Protein AF-A0A522BNQ6-F1 (afdb_monomer_lite)

Structure (mmCIF, N/CA/C/O backbone):
data_AF-A0A522BNQ6-F1
#
_entry.id   AF-A0A522BNQ6-F1
#
loop_
_atom_site.group_PDB
_atom_site.id
_atom_site.type_symbol
_atom_site.label_atom_id
_atom_site.label_alt_id
_atom_site.label_comp_id
_atom_site.label_asym_id
_atom_site.label_entity_id
_atom_site.label_seq_id
_atom_site.pdbx_PDB_ins_code
_atom_site.Cartn_x
_atom_site.Cartn_y
_atom_site.Cartn_z
_atom_site.occupancy
_atom_site.B_iso_or_equiv
_atom_site.auth_seq_id
_atom_site.auth_comp_id
_atom_site.auth_asym_id
_atom_site.auth_atom_id
_atom_site.pdbx_PDB_model_num
ATOM 1 N N . MET A 1 1 ? -84.033 -16.917 43.121 1.00 41.31 1 MET A N 1
ATOM 2 C CA . MET A 1 1 ? -83.400 -17.315 41.843 1.00 41.31 1 MET A CA 1
ATOM 3 C C . MET A 1 1 ? -82.934 -16.055 41.124 1.00 41.31 1 MET A C 1
ATOM 5 O O . MET A 1 1 ? -83.752 -15.166 40.977 1.00 41.31 1 MET A O 1
ATOM 9 N N . HIS A 1 2 ? -81.656 -16.023 40.710 1.00 39.22 2 HIS A N 1
ATOM 10 C CA . HIS A 1 2 ? -80.992 -15.067 39.794 1.00 39.22 2 HIS A CA 1
ATOM 11 C C . HIS A 1 2 ? -80.941 -13.570 40.169 1.00 39.22 2 HIS A C 1
ATOM 13 O O . HIS A 1 2 ? -81.957 -12.967 40.453 1.00 39.22 2 HIS A O 1
ATOM 19 N N . ARG A 1 3 ? -79.834 -12.825 40.053 1.00 43.88 3 ARG A N 1
ATOM 20 C CA . ARG A 1 3 ? -78.367 -13.012 40.154 1.00 43.88 3 ARG A CA 1
ATOM 21 C C . ARG A 1 3 ? -77.814 -11.576 40.025 1.00 43.88 3 ARG A C 1
ATOM 23 O O . ARG A 1 3 ? -77.970 -10.974 38.969 1.00 43.88 3 ARG A O 1
ATOM 30 N N . PHE A 1 4 ? -77.192 -11.029 41.069 1.00 48.00 4 PHE A N 1
ATOM 31 C CA . PHE A 1 4 ? -76.457 -9.755 41.018 1.00 48.00 4 PHE A CA 1
ATOM 32 C C . PHE A 1 4 ? -75.094 -9.990 40.345 1.00 48.00 4 PHE A C 1
ATOM 34 O O . PHE A 1 4 ? -74.387 -10.928 40.714 1.00 48.00 4 PHE A O 1
ATOM 41 N N . ARG A 1 5 ? -74.703 -9.165 39.366 1.00 51.44 5 ARG A N 1
ATOM 42 C CA . ARG A 1 5 ? -73.343 -9.172 38.801 1.00 51.44 5 ARG A CA 1
ATOM 43 C C . ARG A 1 5 ? -72.771 -7.757 38.806 1.00 51.44 5 ARG A C 1
ATOM 45 O O . ARG A 1 5 ? -73.154 -6.918 37.997 1.00 51.44 5 ARG A O 1
ATOM 52 N N . HIS A 1 6 ? -71.855 -7.533 39.745 1.00 45.09 6 HIS A N 1
ATOM 53 C CA . HIS A 1 6 ? -71.025 -6.341 39.854 1.00 45.09 6 HIS A CA 1
ATOM 54 C C . HIS A 1 6 ? -70.072 -6.223 38.662 1.00 45.09 6 HIS A C 1
ATOM 56 O O . HIS A 1 6 ? -69.361 -7.169 38.323 1.00 45.09 6 HIS A O 1
ATOM 62 N N . LYS A 1 7 ? -70.060 -5.038 38.050 1.00 48.12 7 LYS A N 1
ATOM 63 C CA . LYS A 1 7 ? -69.055 -4.592 37.088 1.00 48.12 7 LYS A CA 1
ATOM 64 C C . LYS A 1 7 ? -68.042 -3.730 37.832 1.00 48.12 7 LYS A C 1
ATOM 66 O O . LYS A 1 7 ? -68.357 -2.590 38.140 1.00 48.12 7 LYS A O 1
ATOM 71 N N . SER A 1 8 ? -66.856 -4.268 38.071 1.00 57.53 8 SER A N 1
ATOM 72 C CA . SER A 1 8 ? -65.650 -3.490 38.354 1.00 57.53 8 SER A CA 1
ATOM 73 C C . SER A 1 8 ? -64.467 -4.349 37.952 1.00 57.53 8 SER A C 1
ATOM 75 O O . SER A 1 8 ? -64.255 -5.372 38.583 1.00 57.53 8 SER A O 1
ATOM 77 N N . PHE A 1 9 ? -63.724 -3.962 36.920 1.00 47.00 9 PHE A N 1
ATOM 78 C CA . PHE A 1 9 ? -62.306 -4.303 36.806 1.00 47.00 9 PHE A CA 1
ATOM 79 C C . PHE A 1 9 ? -61.654 -3.305 35.846 1.00 47.00 9 PHE A C 1
ATOM 81 O O . PHE A 1 9 ? -61.624 -3.480 34.631 1.00 47.00 9 PHE A O 1
ATOM 88 N N . THR A 1 10 ? -61.193 -2.205 36.433 1.00 59.00 10 THR A N 1
ATOM 89 C CA . THR A 1 10 ? -60.186 -1.318 35.861 1.00 59.00 10 THR A CA 1
ATOM 90 C C . THR A 1 10 ? -58.844 -2.014 36.064 1.00 59.00 10 THR A C 1
ATOM 92 O O . THR A 1 10 ? -58.426 -2.179 37.207 1.00 59.00 10 THR A O 1
ATOM 95 N N . PHE A 1 11 ? -58.174 -2.442 34.993 1.00 52.19 11 PHE A N 1
ATOM 96 C CA . PHE A 1 11 ? -56.753 -2.784 35.051 1.00 52.19 11 PHE A CA 1
ATOM 97 C C . PHE A 1 11 ? -56.003 -1.988 33.987 1.00 52.19 11 PHE A C 1
ATOM 99 O O . PHE A 1 11 ? -56.108 -2.211 32.782 1.00 52.19 11 PHE A O 1
ATOM 106 N N .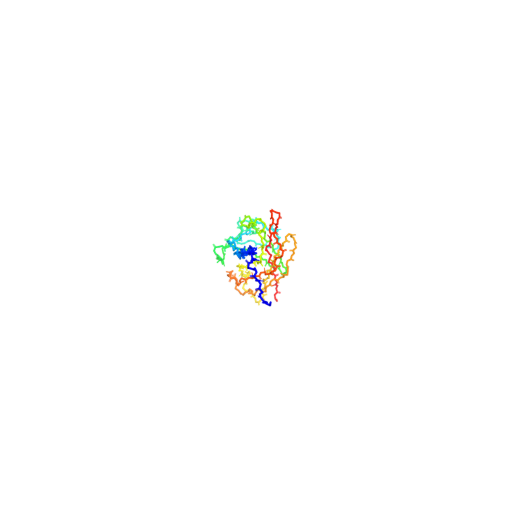 LEU A 1 12 ? -55.301 -0.991 34.510 1.00 60.31 12 LEU A N 1
ATOM 107 C CA . LEU A 1 12 ? -54.322 -0.131 33.879 1.00 60.31 12 LEU A CA 1
ATOM 108 C C . LEU A 1 12 ? -53.264 -1.009 33.188 1.00 60.31 12 LEU A C 1
ATOM 110 O O . LEU A 1 12 ? -52.430 -1.605 33.863 1.00 60.31 12 LEU A O 1
ATOM 114 N N . THR A 1 13 ? -53.303 -1.121 31.859 1.00 50.47 13 THR A N 1
ATOM 115 C CA . THR A 1 13 ? -52.204 -1.741 31.104 1.00 50.47 13 THR A CA 1
ATOM 116 C C . THR A 1 13 ? -51.404 -0.618 30.465 1.00 50.47 13 THR A C 1
ATOM 118 O O . THR A 1 13 ? -51.730 -0.115 29.393 1.00 50.47 13 THR A O 1
ATOM 121 N N . LEU A 1 14 ? -50.387 -0.179 31.201 1.00 46.31 14 LEU A N 1
ATOM 122 C CA . LEU A 1 14 ? -49.325 0.703 30.744 1.00 46.31 14 LEU A CA 1
ATOM 123 C C . LEU A 1 14 ? -48.462 -0.108 29.760 1.00 46.31 14 LEU A C 1
ATOM 125 O O . LEU A 1 14 ? -47.451 -0.685 30.143 1.00 46.31 14 LEU A O 1
ATOM 129 N N . ILE A 1 15 ? -48.905 -0.251 28.509 1.00 50.66 15 ILE A N 1
ATOM 130 C CA . ILE A 1 15 ? -48.050 -0.812 27.460 1.00 50.66 15 ILE A CA 1
ATOM 131 C C . ILE A 1 15 ? -47.156 0.331 27.003 1.00 50.66 15 ILE A C 1
ATOM 133 O O . ILE A 1 15 ? -47.547 1.178 26.204 1.00 50.66 15 ILE A O 1
ATOM 137 N N . THR A 1 16 ? -45.961 0.364 27.583 1.00 54.34 16 THR A N 1
ATOM 138 C CA . THR A 1 16 ? -44.752 0.921 26.987 1.00 54.34 16 THR A CA 1
ATOM 139 C C . THR A 1 16 ? -44.691 0.473 25.527 1.00 54.34 16 THR A C 1
ATOM 141 O O . THR A 1 16 ? -44.243 -0.627 25.215 1.00 54.34 16 THR A O 1
ATOM 144 N N . VAL A 1 17 ? -45.196 1.310 24.618 1.00 50.44 17 VAL A N 1
ATOM 145 C CA . VAL A 1 17 ? -44.893 1.198 23.192 1.00 50.44 17 VAL A CA 1
ATOM 146 C C . VAL A 1 17 ? -43.392 1.397 23.108 1.00 50.44 17 VAL A C 1
ATOM 148 O O . VAL A 1 17 ? -42.886 2.498 23.322 1.00 50.44 17 VAL A O 1
ATOM 151 N N . GLY A 1 18 ? -42.693 0.278 22.934 1.00 50.50 18 GLY A N 1
ATOM 152 C CA . GLY A 1 18 ? -41.254 0.218 22.819 1.00 50.50 18 GLY A CA 1
ATOM 153 C C . GLY A 1 18 ? -40.814 1.152 21.711 1.00 50.50 18 GLY A C 1
ATOM 154 O O . GLY A 1 18 ? -40.947 0.839 20.531 1.00 50.50 18 GLY A O 1
ATOM 155 N N . LEU A 1 19 ? -40.250 2.288 22.107 1.00 52.09 19 LEU A N 1
ATOM 156 C CA . LEU A 1 19 ? -39.406 3.094 21.249 1.00 52.09 19 LEU A CA 1
ATOM 157 C C . LEU A 1 19 ? -38.056 2.374 21.136 1.00 52.09 19 LEU A C 1
ATOM 159 O O . LEU A 1 19 ? -37.018 2.877 21.549 1.00 52.09 19 LEU A O 1
ATOM 163 N N . ALA A 1 20 ? -38.079 1.159 20.589 1.00 55.03 20 ALA A N 1
ATOM 164 C CA . ALA A 1 20 ? -36.918 0.584 19.942 1.00 55.03 20 ALA A CA 1
ATOM 165 C C . ALA A 1 20 ? -36.780 1.328 18.611 1.00 55.03 20 ALA A C 1
ATOM 167 O O . ALA A 1 20 ? -37.097 0.808 17.544 1.00 55.03 20 ALA A O 1
ATOM 168 N N . ALA A 1 21 ? -36.386 2.601 18.692 1.00 57.09 21 ALA A N 1
ATOM 169 C CA . ALA A 1 21 ? -35.784 3.272 17.563 1.00 57.09 21 ALA A CA 1
ATOM 170 C C . ALA A 1 21 ? -34.515 2.473 17.280 1.00 57.09 21 ALA A C 1
ATOM 172 O O . ALA A 1 21 ? -33.504 2.637 17.958 1.00 57.09 21 ALA A O 1
ATOM 173 N N . ALA A 1 22 ? -34.614 1.522 16.352 1.00 56.34 22 ALA A N 1
ATOM 174 C CA . ALA A 1 22 ? -33.456 0.911 15.745 1.00 56.34 22 ALA A CA 1
ATOM 175 C C . ALA A 1 22 ? -32.670 2.070 15.137 1.00 56.34 22 ALA A C 1
ATOM 177 O O . ALA A 1 22 ? -33.021 2.590 14.079 1.00 56.34 22 ALA A O 1
ATOM 178 N N . THR A 1 23 ? -31.660 2.545 15.860 1.00 56.69 23 THR A N 1
ATOM 179 C CA . THR A 1 23 ? -30.639 3.409 15.298 1.00 56.69 23 THR A CA 1
ATOM 180 C C . THR A 1 23 ? -29.919 2.537 14.288 1.00 56.69 23 THR A C 1
ATOM 182 O O . THR A 1 23 ? -28.983 1.818 14.632 1.00 56.69 23 THR A O 1
ATOM 185 N N . ALA A 1 24 ? -30.416 2.521 13.052 1.00 57.44 24 ALA A N 1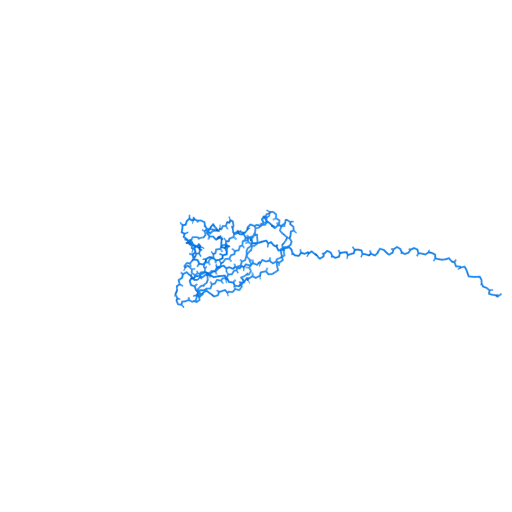
ATOM 186 C CA . ALA A 1 24 ? -29.610 2.115 11.922 1.00 57.44 24 ALA A CA 1
ATOM 187 C C . ALA A 1 24 ? -28.421 3.075 11.941 1.00 57.44 24 ALA A C 1
ATOM 189 O O . ALA A 1 24 ? -28.555 4.241 11.568 1.00 57.44 24 ALA A O 1
ATOM 190 N N . ALA A 1 25 ? -27.307 2.627 12.521 1.00 61.16 25 ALA A N 1
ATOM 191 C CA . ALA A 1 25 ? -26.064 3.361 12.467 1.00 61.16 25 ALA A CA 1
ATOM 192 C C . ALA A 1 25 ? -25.764 3.520 10.979 1.00 61.16 25 ALA A C 1
ATOM 194 O O . ALA A 1 25 ? -25.571 2.533 10.268 1.00 61.16 25 ALA A O 1
ATOM 195 N N . LEU A 1 26 ? -25.850 4.753 10.485 1.00 64.19 26 LEU A N 1
ATOM 196 C CA . LEU A 1 26 ? -25.422 5.045 9.131 1.00 64.19 26 LEU A CA 1
ATOM 197 C C . LEU A 1 26 ? -23.932 4.711 9.091 1.00 64.19 26 LEU A C 1
ATOM 199 O O . LEU A 1 26 ? -23.165 5.249 9.891 1.00 64.19 26 LEU A O 1
ATOM 203 N N . ALA A 1 27 ? -23.544 3.788 8.214 1.00 66.38 27 ALA A N 1
ATOM 204 C CA . ALA A 1 27 ? -22.140 3.515 7.968 1.00 66.38 27 ALA A CA 1
ATOM 205 C C . ALA A 1 27 ? -21.508 4.817 7.467 1.00 66.38 27 ALA A C 1
ATOM 207 O O . ALA A 1 27 ? -21.874 5.327 6.407 1.00 66.38 27 ALA A O 1
ATOM 208 N N . TRP A 1 28 ? -20.622 5.398 8.272 1.00 76.81 28 TRP A N 1
ATOM 209 C CA . TRP A 1 28 ? -19.902 6.597 7.882 1.00 76.81 28 TRP A CA 1
ATOM 210 C C . TRP A 1 28 ? -18.746 6.176 6.976 1.00 76.81 28 TRP A C 1
ATOM 212 O O . TRP A 1 28 ? -17.873 5.416 7.385 1.00 76.81 28 TRP A O 1
ATOM 222 N N . THR A 1 29 ? -18.756 6.649 5.733 1.00 79.56 29 THR A N 1
ATOM 223 C CA . THR A 1 29 ? -17.599 6.574 4.841 1.00 79.56 29 THR A CA 1
ATOM 224 C C . THR A 1 29 ? -16.655 7.730 5.144 1.00 79.56 29 THR A C 1
ATOM 226 O O . THR A 1 29 ? -17.078 8.890 5.149 1.00 79.56 29 THR A O 1
ATOM 229 N N . THR A 1 30 ? -15.380 7.439 5.368 1.00 83.31 30 THR A N 1
ATOM 230 C CA . THR A 1 30 ? -14.351 8.479 5.399 1.00 83.31 30 THR A CA 1
ATOM 231 C C . THR A 1 30 ? -14.118 9.040 3.997 1.00 83.31 30 THR A C 1
ATOM 233 O O . THR A 1 30 ? -14.493 8.421 2.998 1.00 83.31 30 THR A O 1
ATOM 236 N N . GLY A 1 31 ? -13.486 10.212 3.916 1.00 85.06 31 GLY A N 1
ATOM 237 C CA . GLY A 1 31 ? -12.825 10.627 2.678 1.00 85.06 31 GLY A CA 1
ATOM 238 C C . GLY A 1 31 ? -11.632 9.721 2.356 1.00 85.06 31 GLY A C 1
ATOM 239 O O . GLY A 1 31 ? -11.382 8.733 3.056 1.00 85.06 31 GLY A O 1
ATOM 240 N N . TYR A 1 32 ? -10.883 10.076 1.312 1.00 84.81 32 TYR A N 1
ATOM 241 C CA . TYR A 1 32 ? -9.603 9.433 1.037 1.00 84.81 32 TYR A CA 1
ATOM 242 C C . TYR A 1 32 ? -8.643 9.655 2.206 1.00 84.81 32 TYR A C 1
ATOM 244 O O . TYR A 1 32 ? -8.555 10.753 2.759 1.00 84.81 32 TYR A O 1
ATOM 252 N N . LEU A 1 33 ? -7.976 8.577 2.607 1.00 88.31 33 LEU A N 1
ATOM 253 C CA . LEU A 1 33 ? -6.947 8.585 3.636 1.00 88.31 33 LEU A CA 1
ATOM 254 C C . LEU A 1 33 ? -5.605 8.357 2.949 1.00 88.31 33 LEU A C 1
ATOM 256 O O . LEU A 1 33 ? -5.489 7.455 2.117 1.00 88.31 33 LEU A O 1
ATOM 260 N N . TYR A 1 34 ? -4.611 9.161 3.311 1.00 85.31 34 TYR A N 1
ATOM 261 C CA . TYR A 1 34 ? -3.302 9.151 2.669 1.00 85.31 34 TYR A CA 1
ATOM 262 C C . TYR A 1 34 ? -2.243 8.462 3.533 1.00 85.31 34 TYR A C 1
ATOM 264 O O . TYR A 1 34 ? -2.349 8.469 4.768 1.00 85.31 34 TYR A O 1
ATOM 272 N N . PRO A 1 35 ? -1.217 7.874 2.897 1.00 91.00 35 PRO A N 1
ATOM 273 C CA . PRO A 1 35 ? 0.010 7.477 3.566 1.00 91.00 35 PRO A CA 1
ATOM 274 C C . PRO A 1 35 ? 0.656 8.626 4.355 1.00 91.00 35 PRO A C 1
ATOM 276 O O . PRO A 1 35 ? 0.748 9.746 3.860 1.00 91.00 35 PRO A O 1
ATOM 279 N N . ILE A 1 36 ? 1.143 8.342 5.564 1.00 92.56 36 ILE A N 1
ATOM 280 C CA . ILE A 1 36 ? 1.886 9.304 6.408 1.00 92.56 36 ILE A CA 1
ATOM 281 C C . ILE A 1 36 ? 3.269 8.812 6.835 1.00 92.56 36 ILE A C 1
ATOM 283 O O . ILE A 1 36 ? 4.046 9.568 7.411 1.00 92.56 36 ILE A O 1
ATOM 287 N N . GLU A 1 37 ? 3.550 7.533 6.617 1.00 93.31 37 GLU A N 1
ATOM 288 C CA . GLU A 1 37 ? 4.803 6.876 6.974 1.00 93.31 37 GLU A CA 1
ATOM 289 C C . GLU A 1 37 ? 4.931 5.605 6.122 1.00 93.31 37 GLU A C 1
ATOM 291 O O . GLU A 1 37 ? 3.924 5.047 5.675 1.00 93.31 37 GLU A O 1
ATOM 296 N N . ASP A 1 38 ? 6.146 5.111 5.929 1.00 91.12 38 ASP A N 1
ATOM 297 C CA . ASP A 1 38 ? 6.435 3.837 5.269 1.00 91.12 38 ASP A CA 1
ATOM 298 C C . ASP A 1 38 ? 7.562 3.089 6.012 1.00 91.12 38 ASP A C 1
ATOM 300 O O . ASP A 1 38 ? 8.122 3.600 6.982 1.00 91.12 38 ASP A O 1
ATOM 304 N N . ASP A 1 39 ? 7.867 1.853 5.604 1.00 87.12 39 ASP A N 1
ATOM 305 C CA . ASP A 1 39 ? 8.961 1.062 6.195 1.00 87.12 39 ASP A CA 1
ATOM 306 C C . ASP A 1 39 ? 10.349 1.369 5.607 1.00 87.12 39 ASP A C 1
ATOM 308 O O . ASP A 1 39 ? 11.331 0.736 6.009 1.00 87.12 39 ASP A O 1
ATOM 312 N N . LEU A 1 40 ? 10.446 2.304 4.654 1.00 80.56 40 LEU A N 1
ATOM 313 C CA . LEU A 1 40 ? 11.656 2.655 3.906 1.00 80.56 40 LEU A CA 1
ATOM 314 C C . LEU A 1 40 ? 12.424 1.426 3.397 1.00 80.56 40 LEU A C 1
ATOM 316 O O . LEU A 1 40 ? 13.639 1.294 3.605 1.00 80.56 40 LEU A O 1
ATOM 320 N N . ARG A 1 41 ? 11.738 0.479 2.742 1.00 81.81 41 ARG A N 1
ATOM 321 C CA . ARG A 1 41 ? 12.414 -0.737 2.279 1.00 81.81 41 ARG A CA 1
ATOM 322 C C . ARG A 1 41 ? 13.344 -0.434 1.111 1.00 81.81 41 ARG A C 1
ATOM 324 O O . ARG A 1 41 ? 12.937 0.047 0.063 1.00 81.81 41 ARG A O 1
ATOM 331 N N . 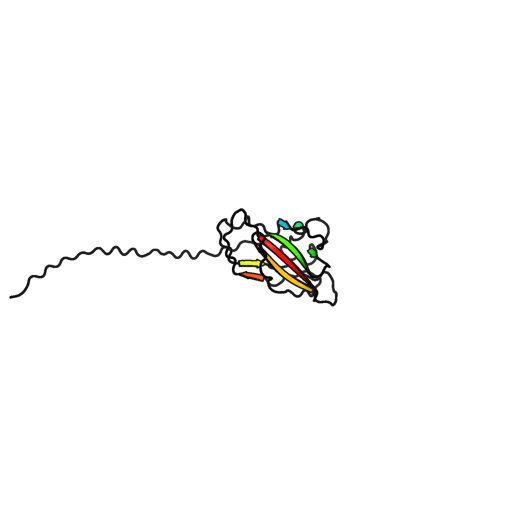THR A 1 42 ? 14.611 -0.812 1.249 1.00 83.44 42 THR A N 1
ATOM 332 C CA . THR A 1 42 ? 15.680 -0.447 0.301 1.00 83.44 42 THR A CA 1
ATOM 333 C C . THR A 1 42 ? 15.533 -1.030 -1.109 1.00 83.44 42 THR A C 1
ATOM 335 O O . THR A 1 42 ? 16.286 -0.650 -2.001 1.00 83.44 42 THR A O 1
ATOM 338 N N . ASN A 1 43 ? 14.633 -1.996 -1.308 1.00 87.88 43 ASN A N 1
ATOM 339 C CA . ASN A 1 43 ? 14.337 -2.601 -2.610 1.00 87.88 43 ASN A CA 1
ATOM 340 C C . ASN A 1 43 ? 13.207 -1.895 -3.372 1.00 87.88 43 ASN A C 1
ATOM 342 O O . ASN A 1 43 ? 12.868 -2.310 -4.484 1.00 87.88 43 ASN A O 1
ATOM 346 N N . TRP A 1 44 ? 12.642 -0.840 -2.792 1.00 89.62 44 TRP A N 1
ATOM 347 C CA . TRP A 1 44 ? 11.768 0.095 -3.475 1.00 89.62 44 TRP A CA 1
ATOM 348 C C . TRP A 1 44 ? 12.532 1.388 -3.750 1.00 89.62 44 TRP A C 1
ATOM 350 O O . TRP A 1 44 ? 13.391 1.819 -2.985 1.00 89.62 44 TRP A O 1
ATOM 360 N N . ASN A 1 45 ? 12.279 1.949 -4.922 1.00 89.12 45 ASN A N 1
ATOM 361 C CA . ASN A 1 45 ? 12.861 3.183 -5.409 1.00 89.12 45 ASN A CA 1
ATOM 362 C C . ASN A 1 45 ? 11.744 4.181 -5.678 1.00 89.12 45 ASN A C 1
ATOM 364 O O . ASN A 1 45 ? 10.602 3.796 -5.908 1.00 89.12 45 ASN A O 1
ATOM 368 N N . VAL A 1 46 ? 12.124 5.450 -5.707 1.00 88.44 46 VAL A N 1
ATOM 369 C CA . VAL A 1 46 ? 11.251 6.599 -5.928 1.00 88.44 46 VAL A CA 1
ATOM 370 C C . VAL A 1 46 ? 11.598 7.236 -7.272 1.00 88.44 46 VAL A C 1
ATOM 372 O O . VAL A 1 46 ? 12.785 7.417 -7.565 1.00 88.44 46 VAL A O 1
ATOM 375 N N . GLU A 1 47 ? 10.593 7.593 -8.064 1.00 84.50 47 GLU A N 1
ATOM 376 C CA . GLU A 1 47 ? 10.724 8.407 -9.272 1.00 84.50 47 GLU A CA 1
ATOM 377 C C . GLU A 1 47 ? 9.701 9.550 -9.229 1.00 84.50 47 GLU A C 1
ATOM 379 O O . GLU A 1 47 ? 8.530 9.247 -9.054 1.00 84.50 47 GLU A O 1
ATOM 384 N N . PRO A 1 48 ? 10.103 10.820 -9.416 1.00 80.62 48 PRO A N 1
ATOM 385 C CA . PRO A 1 48 ? 11.467 11.318 -9.396 1.00 80.62 48 PRO A CA 1
ATOM 386 C C . PRO A 1 48 ? 12.025 11.255 -7.980 1.00 80.62 48 PRO A C 1
ATOM 388 O O . PRO A 1 48 ? 11.310 11.375 -6.992 1.00 80.62 48 PRO A O 1
ATOM 391 N N . ARG A 1 49 ? 13.346 11.117 -7.862 1.00 78.69 49 ARG A N 1
ATOM 392 C CA . ARG A 1 49 ? 14.041 11.074 -6.566 1.00 78.69 49 ARG A CA 1
ATOM 393 C C . ARG A 1 49 ? 14.132 12.472 -5.927 1.00 78.69 49 ARG A C 1
ATOM 395 O O . ARG A 1 49 ? 15.225 13.003 -5.732 1.00 78.69 49 ARG A O 1
ATOM 402 N N . THR A 1 50 ? 12.987 13.094 -5.661 1.00 77.56 50 THR A N 1
ATOM 403 C CA . THR A 1 50 ? 12.847 14.396 -4.992 1.00 77.56 50 THR A CA 1
ATOM 404 C C . THR A 1 50 ? 12.743 14.245 -3.477 1.00 77.56 50 THR A C 1
ATOM 406 O O . THR A 1 50 ? 13.215 15.129 -2.763 1.00 77.56 50 THR A O 1
ATOM 409 N N . SER A 1 51 ? 12.217 13.112 -2.997 1.00 77.25 51 SER A N 1
ATOM 410 C CA . SER A 1 51 ? 12.187 12.734 -1.583 1.00 77.25 51 SER A CA 1
ATOM 411 C C . SER A 1 51 ? 12.881 11.384 -1.344 1.00 77.25 51 SER A C 1
ATOM 413 O O . SER A 1 51 ? 12.826 10.494 -2.198 1.00 77.25 51 SER A O 1
ATOM 415 N N . PRO A 1 52 ? 13.589 11.209 -0.211 1.00 77.00 52 PRO A N 1
ATOM 416 C CA . PRO A 1 52 ? 14.065 9.900 0.218 1.00 77.00 52 PRO A CA 1
ATOM 417 C C . PRO A 1 52 ? 12.960 9.017 0.823 1.00 77.00 52 PRO A C 1
ATOM 419 O O . PRO A 1 52 ? 13.241 7.848 1.074 1.00 77.00 52 PRO A O 1
ATOM 422 N N . THR A 1 53 ? 11.760 9.544 1.095 1.00 85.69 53 THR A N 1
ATOM 423 C CA . THR A 1 53 ? 10.638 8.785 1.668 1.00 85.69 53 THR A CA 1
ATOM 424 C C . THR A 1 53 ? 9.638 8.394 0.579 1.00 85.69 53 THR A C 1
ATOM 426 O O . THR A 1 53 ? 9.344 9.164 -0.338 1.00 85.69 53 THR A O 1
ATOM 429 N N . HIS A 1 54 ? 9.137 7.161 0.646 1.00 88.81 54 HIS A N 1
ATOM 430 C CA . HIS A 1 54 ? 8.251 6.602 -0.374 1.00 88.81 54 HIS A CA 1
ATOM 431 C C . HIS A 1 54 ? 6.859 7.231 -0.278 1.00 88.81 54 HIS A C 1
ATOM 433 O O . HIS A 1 54 ? 6.298 7.623 -1.296 1.00 88.81 54 HIS A O 1
ATOM 439 N N . TYR A 1 55 ? 6.328 7.392 0.936 1.00 88.38 55 TYR A N 1
ATOM 440 C CA . TYR A 1 55 ? 4.979 7.908 1.168 1.00 88.38 55 TYR A CA 1
ATOM 441 C C . TYR A 1 55 ? 4.795 9.360 0.700 1.00 88.38 55 TYR A C 1
ATOM 443 O O . TYR A 1 55 ? 3.717 9.700 0.229 1.00 88.38 55 TYR A O 1
ATOM 451 N N . GLU A 1 56 ? 5.830 10.209 0.777 1.00 86.69 56 GLU A N 1
ATOM 452 C CA . GLU A 1 56 ? 5.761 11.603 0.297 1.00 86.69 56 GLU A CA 1
ATOM 453 C C . GLU A 1 56 ? 5.663 11.700 -1.227 1.00 86.69 56 GLU A C 1
ATOM 455 O O . GLU A 1 56 ? 5.264 12.737 -1.744 1.00 86.69 56 GLU A O 1
ATOM 460 N N . THR A 1 57 ? 6.044 10.634 -1.933 1.00 82.19 57 THR A N 1
ATOM 461 C CA . THR A 1 57 ? 5.955 10.544 -3.397 1.00 82.19 57 THR A CA 1
ATOM 462 C C . THR A 1 57 ? 4.642 9.899 -3.847 1.00 82.19 57 THR A C 1
ATOM 464 O O . THR A 1 57 ? 4.382 9.785 -5.032 1.00 82.19 57 THR A O 1
ATOM 467 N N . ILE A 1 58 ? 3.811 9.422 -2.917 1.00 77.44 58 ILE A N 1
ATOM 468 C CA . ILE A 1 58 ? 2.503 8.843 -3.231 1.00 77.44 58 ILE A CA 1
ATOM 469 C C . ILE A 1 58 ? 1.449 9.879 -2.838 1.00 77.44 58 ILE A C 1
ATOM 471 O O . ILE A 1 58 ? 0.799 9.752 -1.799 1.00 77.44 58 ILE A O 1
ATOM 475 N N . ASP A 1 59 ? 1.295 10.919 -3.661 1.00 71.31 59 ASP A N 1
ATOM 476 C CA . ASP A 1 59 ? 0.307 11.994 -3.458 1.00 71.31 59 ASP A CA 1
ATOM 477 C C . ASP A 1 59 ? -0.880 11.946 -4.444 1.00 71.31 59 ASP A C 1
ATOM 479 O O . ASP A 1 59 ? -1.625 12.911 -4.584 1.00 71.31 59 ASP A O 1
ATOM 483 N N . GLU A 1 60 ? -1.086 10.775 -5.059 1.00 65.25 60 GLU A N 1
ATOM 484 C CA . GLU A 1 60 ? -1.838 10.472 -6.292 1.00 65.25 60 GLU A CA 1
ATOM 485 C C . GLU A 1 60 ? -3.362 10.763 -6.289 1.00 65.25 60 GLU A C 1
ATOM 487 O O . GLU A 1 60 ? -4.187 9.916 -6.661 1.00 65.25 60 GLU A O 1
ATOM 492 N N . GLU A 1 61 ? -3.774 11.979 -5.929 1.00 69.94 61 GLU A N 1
ATOM 493 C CA . GLU A 1 61 ? -5.139 12.459 -6.119 1.00 69.94 61 GLU A CA 1
ATOM 494 C C . GLU A 1 61 ? -5.246 13.434 -7.310 1.00 69.94 61 GLU A C 1
ATOM 496 O O . GLU A 1 61 ? -4.978 14.632 -7.168 1.00 69.94 61 GLU A O 1
ATOM 501 N N . PRO A 1 62 ? -5.730 12.979 -8.490 1.00 70.62 62 PRO A N 1
ATOM 502 C CA . PRO A 1 62 ? -5.910 11.594 -8.960 1.00 70.62 62 PRO A CA 1
ATOM 503 C C . PRO A 1 62 ? -4.629 10.999 -9.574 1.00 70.62 62 PRO A C 1
ATOM 505 O O . PRO A 1 62 ? -3.769 11.757 -10.009 1.00 70.62 62 PRO A O 1
ATOM 508 N N . CYS A 1 63 ? -4.599 9.662 -9.720 1.00 83.56 63 CYS A N 1
ATOM 509 C CA . CYS A 1 63 ? -3.567 8.888 -10.435 1.00 83.56 63 CYS A CA 1
ATOM 510 C C . CYS A 1 63 ? -3.073 9.621 -11.689 1.00 83.56 63 CYS A C 1
ATOM 512 O O . CYS A 1 63 ? -3.764 9.674 -12.714 1.00 83.56 63 CYS A O 1
ATOM 514 N N . ASN A 1 64 ? -1.903 10.234 -11.568 1.00 76.38 64 ASN A N 1
ATOM 515 C CA . ASN A 1 64 ? -1.315 11.161 -12.519 1.00 76.38 64 ASN A CA 1
ATOM 516 C C . ASN A 1 64 ? -0.324 10.456 -13.463 1.00 76.38 64 ASN A C 1
ATOM 518 O O . ASN A 1 64 ? 0.193 11.059 -14.407 1.00 76.38 64 ASN A O 1
ATOM 522 N N . GLY A 1 65 ? -0.126 9.152 -13.258 1.00 67.31 65 GLY A N 1
ATOM 523 C CA . GLY A 1 65 ? 0.260 8.182 -14.275 1.00 67.31 65 GLY A CA 1
ATOM 524 C C . GLY A 1 65 ? 1.697 8.256 -14.773 1.00 67.31 65 GLY A C 1
ATOM 525 O O . GLY A 1 65 ? 2.080 7.395 -15.551 1.00 67.31 65 GLY A O 1
ATOM 526 N N . THR A 1 66 ? 2.503 9.238 -14.367 1.00 69.56 66 THR A N 1
ATOM 527 C CA . THR A 1 66 ? 3.931 9.317 -14.749 1.00 69.56 66 THR A CA 1
ATOM 528 C C . THR A 1 66 ? 4.777 10.229 -13.862 1.00 69.56 66 THR A C 1
ATOM 530 O O . THR A 1 66 ? 5.996 10.244 -14.038 1.00 69.56 66 THR A O 1
ATOM 533 N N . SER A 1 67 ? 4.171 11.031 -12.983 1.00 75.31 67 SER A N 1
ATOM 534 C CA . SER A 1 67 ? 4.877 12.164 -12.375 1.00 75.31 67 SER A CA 1
ATOM 535 C C . SER A 1 67 ? 5.633 11.767 -11.125 1.00 75.31 67 SER A C 1
ATOM 537 O O . SER A 1 67 ? 6.697 12.326 -10.902 1.00 75.31 67 SER A O 1
ATOM 539 N N . ASP A 1 68 ? 5.084 10.847 -10.339 1.00 80.88 68 ASP A N 1
ATOM 540 C CA . ASP A 1 68 ? 5.584 10.461 -9.031 1.00 80.88 68 ASP A CA 1
ATOM 541 C C . ASP A 1 68 ? 5.089 9.054 -8.675 1.00 80.88 68 ASP A C 1
ATOM 543 O O . ASP A 1 68 ? 3.902 8.785 -8.558 1.00 80.88 68 ASP A O 1
ATOM 547 N N . TYR A 1 69 ? 6.007 8.100 -8.583 1.00 86.50 69 TYR A N 1
ATOM 548 C CA . TYR A 1 69 ? 5.675 6.729 -8.234 1.00 86.50 69 TYR A CA 1
ATOM 549 C C . TYR A 1 69 ? 6.840 6.042 -7.544 1.00 86.50 69 TYR A C 1
ATOM 551 O O . TYR A 1 69 ? 8.008 6.429 -7.641 1.00 86.50 69 TYR A O 1
ATOM 559 N N . ILE A 1 70 ? 6.506 4.946 -6.879 1.00 89.38 70 ILE A N 1
ATOM 560 C CA . ILE A 1 70 ? 7.487 4.029 -6.325 1.00 89.38 70 ILE A CA 1
ATOM 561 C C . ILE A 1 70 ? 7.515 2.739 -7.132 1.00 89.38 70 ILE A C 1
ATOM 563 O O . ILE A 1 70 ? 6.506 2.301 -7.685 1.00 89.38 70 ILE A O 1
ATOM 567 N N . TYR A 1 71 ? 8.680 2.112 -7.212 1.00 90.31 71 TYR A N 1
ATOM 568 C CA . TYR A 1 71 ? 8.846 0.882 -7.973 1.00 90.31 71 TYR A CA 1
ATOM 569 C C . TYR A 1 71 ? 9.870 -0.046 -7.338 1.00 90.31 71 TYR A C 1
ATOM 571 O O . TYR A 1 71 ? 10.811 0.386 -6.675 1.00 90.31 71 TYR A O 1
ATOM 579 N N . SER A 1 72 ? 9.728 -1.337 -7.609 1.00 90.44 72 SER A N 1
ATOM 580 C CA . SER A 1 72 ? 10.718 -2.349 -7.264 1.00 90.44 72 SER A CA 1
ATOM 581 C C . SER A 1 72 ? 11.070 -3.163 -8.502 1.00 90.44 72 SER A C 1
ATOM 583 O O . SER A 1 72 ? 10.204 -3.468 -9.320 1.00 90.44 72 SER A O 1
ATOM 585 N N . LEU A 1 73 ? 12.350 -3.506 -8.640 1.00 87.81 73 LEU A N 1
ATOM 586 C CA . LEU A 1 73 ? 12.837 -4.443 -9.660 1.00 87.81 73 LEU A CA 1
ATOM 587 C C . LEU A 1 73 ? 12.976 -5.865 -9.106 1.00 87.81 73 LEU A C 1
ATOM 589 O O . LEU A 1 73 ? 13.179 -6.812 -9.866 1.00 87.81 73 LEU A O 1
ATOM 593 N N . ASP A 1 74 ? 12.871 -6.010 -7.785 1.00 88.94 74 ASP A N 1
ATOM 594 C CA . ASP A 1 74 ? 13.018 -7.290 -7.119 1.00 88.94 74 ASP A CA 1
ATOM 595 C C . ASP A 1 74 ? 11.683 -8.045 -7.167 1.00 88.94 74 ASP A C 1
ATOM 597 O O . ASP A 1 74 ? 10.647 -7.504 -6.759 1.00 88.94 74 ASP A O 1
ATOM 601 N N . PRO A 1 75 ? 11.668 -9.301 -7.647 1.00 80.88 75 PRO A N 1
ATOM 602 C CA . PRO A 1 75 ? 10.497 -10.149 -7.492 1.00 80.88 75 PRO A CA 1
ATOM 603 C C . PRO A 1 75 ? 10.251 -10.451 -6.014 1.00 80.88 75 PRO A C 1
ATOM 605 O O . PRO A 1 75 ? 11.194 -10.596 -5.236 1.00 80.88 75 PRO A O 1
ATOM 608 N N . ALA A 1 76 ? 8.982 -10.631 -5.651 1.00 86.38 76 ALA A N 1
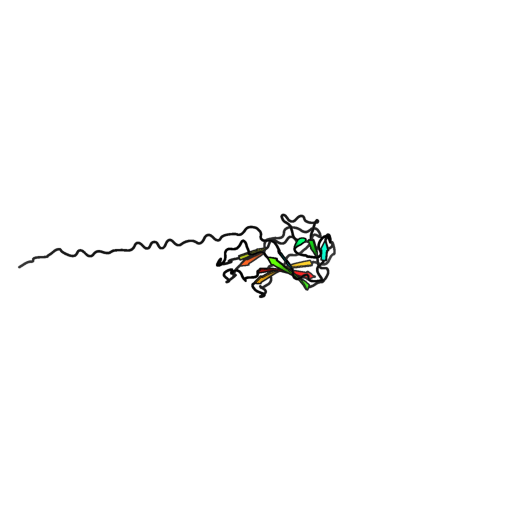ATOM 609 C CA . ALA A 1 76 ? 8.543 -10.928 -4.287 1.00 86.38 76 ALA A CA 1
ATOM 610 C C . ALA A 1 76 ? 8.926 -9.839 -3.266 1.00 86.38 76 ALA A C 1
ATOM 612 O O . ALA A 1 76 ? 9.124 -10.122 -2.080 1.00 86.38 76 ALA A O 1
ATOM 613 N N . SER A 1 77 ? 9.038 -8.588 -3.717 1.00 91.44 77 SER A N 1
ATOM 614 C CA . SER A 1 77 ? 9.229 -7.442 -2.839 1.00 91.44 77 SER A CA 1
ATOM 615 C C . SER A 1 77 ? 7.896 -6.969 -2.269 1.00 91.44 77 SER A C 1
ATOM 617 O O . SER A 1 77 ? 6.831 -7.128 -2.865 1.00 91.44 77 SER A O 1
ATOM 619 N N . GLN A 1 78 ? 7.951 -6.387 -1.076 1.00 93.44 78 GLN A N 1
ATOM 620 C CA . GLN A 1 78 ? 6.787 -5.798 -0.425 1.00 93.44 78 GLN A CA 1
ATOM 621 C C . GLN A 1 78 ? 7.143 -4.422 0.094 1.00 93.44 78 GLN A C 1
ATOM 623 O O . GLN A 1 78 ? 8.291 -4.212 0.478 1.00 93.44 78 GLN A O 1
ATOM 628 N N . GLU A 1 79 ? 6.160 -3.543 0.149 1.00 93.81 79 GLU A N 1
ATOM 629 C CA . GLU A 1 79 ? 6.242 -2.245 0.812 1.00 93.81 79 GLU A CA 1
ATOM 630 C C . GLU A 1 79 ? 4.951 -2.026 1.596 1.00 93.81 79 GLU A C 1
ATOM 632 O O . GLU A 1 79 ? 3.905 -2.570 1.228 1.00 93.81 79 GLU A O 1
ATOM 637 N N . THR A 1 80 ? 5.018 -1.272 2.693 1.00 95.06 80 THR A N 1
ATOM 638 C CA . THR A 1 80 ? 3.819 -0.929 3.462 1.00 95.06 80 THR A CA 1
ATOM 639 C C . THR A 1 80 ? 3.789 0.535 3.856 1.00 95.06 80 THR A C 1
ATOM 641 O O . THR A 1 80 ? 4.803 1.105 4.241 1.00 95.06 80 THR A O 1
ATOM 644 N N . PHE A 1 81 ? 2.588 1.102 3.815 1.00 94.12 81 PHE A N 1
ATOM 645 C CA . PHE A 1 81 ? 2.304 2.504 4.084 1.00 94.12 81 PHE A CA 1
ATOM 646 C C . PHE A 1 81 ? 1.376 2.623 5.272 1.00 94.12 81 PHE A C 1
ATOM 648 O O . PHE A 1 81 ? 0.280 2.063 5.251 1.00 94.12 81 PHE A O 1
ATOM 655 N N . LYS A 1 82 ? 1.782 3.363 6.297 1.00 95.06 82 LYS A N 1
ATOM 656 C CA . LYS A 1 82 ? 0.904 3.725 7.406 1.00 95.06 82 LYS A CA 1
ATOM 657 C C . LYS A 1 82 ? -0.132 4.731 6.934 1.00 95.06 82 LYS A C 1
ATOM 659 O O . LYS A 1 82 ? 0.226 5.725 6.313 1.00 95.06 82 LYS A O 1
ATOM 664 N N . ILE A 1 83 ? -1.391 4.485 7.269 1.00 92.75 83 ILE A N 1
ATOM 665 C CA . ILE A 1 83 ? -2.512 5.351 6.911 1.00 92.75 83 ILE A CA 1
ATOM 666 C C . ILE A 1 83 ? -2.881 6.231 8.097 1.00 92.75 83 ILE A C 1
ATOM 668 O O . ILE A 1 83 ? -2.966 5.746 9.228 1.00 92.75 83 ILE A O 1
ATOM 672 N N . ASP A 1 84 ? -3.138 7.513 7.840 1.00 91.06 84 ASP A N 1
ATOM 673 C CA . ASP A 1 84 ? -3.671 8.399 8.871 1.00 91.06 84 ASP A CA 1
ATOM 674 C C . ASP A 1 84 ? -5.122 8.040 9.219 1.00 91.06 84 ASP A C 1
ATOM 676 O O . ASP A 1 84 ? -6.038 8.191 8.410 1.00 91.06 84 ASP A O 1
ATOM 680 N N . LEU A 1 85 ? -5.334 7.583 10.453 1.00 89.50 85 LEU A N 1
ATOM 681 C CA . LEU A 1 85 ? -6.655 7.298 11.009 1.00 89.50 85 LEU A CA 1
ATOM 682 C C . LEU A 1 85 ? -7.224 8.468 11.825 1.00 89.50 85 LEU A C 1
ATOM 684 O O . LEU A 1 85 ? -8.289 8.319 12.417 1.00 89.50 85 LEU A O 1
ATOM 688 N N . SER A 1 86 ? -6.572 9.636 11.863 1.00 87.69 86 SER A N 1
ATOM 689 C CA . SER A 1 86 ? -7.019 10.791 12.659 1.00 87.69 86 SER A CA 1
ATOM 690 C C . SER A 1 86 ? -8.437 11.272 12.313 1.00 87.69 86 SER A C 1
ATOM 692 O O . SER A 1 86 ? -9.137 11.818 13.168 1.00 87.69 86 SER A O 1
ATOM 694 N N . GLY A 1 87 ? -8.888 11.031 11.075 1.00 85.06 87 GLY A N 1
ATOM 695 C CA . GLY A 1 87 ? -10.249 11.307 10.607 1.00 85.06 87 GLY A CA 1
ATOM 696 C C . GLY A 1 87 ? -11.289 10.230 10.948 1.00 85.06 87 GLY A C 1
ATOM 697 O O . GLY A 1 87 ? -12.480 10.448 10.721 1.00 85.06 87 GLY A O 1
ATOM 698 N N . VAL A 1 88 ? -10.874 9.079 11.484 1.00 86.56 88 VAL A N 1
ATOM 699 C CA . VAL A 1 88 ? -11.762 7.993 11.920 1.00 86.56 88 VAL A CA 1
ATOM 700 C C . VAL A 1 88 ? -12.115 8.207 13.396 1.00 86.56 88 VAL A C 1
ATOM 702 O O . VAL A 1 88 ? -11.217 8.254 14.237 1.00 86.56 88 VAL A O 1
ATOM 705 N N . PRO A 1 89 ? -13.405 8.319 13.767 1.00 86.88 89 PRO A N 1
ATOM 706 C CA . PRO A 1 89 ? -13.787 8.491 15.165 1.00 86.88 89 PRO A CA 1
ATOM 707 C C . PRO A 1 89 ? -13.287 7.342 16.038 1.00 86.88 89 PRO A C 1
ATOM 709 O O . PRO A 1 89 ? -13.402 6.180 15.659 1.00 86.88 89 PRO A O 1
ATOM 712 N N . VAL A 1 90 ? -12.807 7.653 17.241 1.00 87.88 90 VAL A N 1
ATOM 713 C CA . VAL A 1 90 ? -12.498 6.635 18.254 1.00 87.88 90 VAL A CA 1
ATOM 714 C C . VAL A 1 90 ? -13.775 5.877 18.630 1.00 87.88 90 VAL A C 1
ATOM 716 O O . VAL A 1 90 ? -14.824 6.475 18.873 1.00 87.88 90 VAL A O 1
ATOM 719 N N . GLY A 1 91 ? -13.676 4.553 18.691 1.00 86.88 91 GLY A N 1
ATOM 720 C CA . GLY A 1 91 ? -14.774 3.625 18.928 1.00 86.88 91 GLY A CA 1
ATOM 721 C C . GLY A 1 91 ? -15.586 3.298 17.675 1.00 86.88 91 GLY A C 1
ATOM 722 O O . GLY A 1 91 ? -16.596 2.604 17.787 1.00 86.88 91 GLY A O 1
ATOM 723 N N . ALA A 1 92 ? -15.192 3.782 16.492 1.00 86.88 92 ALA A N 1
ATOM 724 C CA . ALA A 1 92 ? -15.862 3.417 15.254 1.00 86.88 92 ALA A CA 1
ATOM 725 C C . ALA A 1 92 ? -15.586 1.948 14.919 1.00 86.88 92 ALA A C 1
ATOM 727 O O . ALA A 1 92 ? -14.456 1.470 14.990 1.00 86.88 92 ALA A O 1
ATOM 728 N N . GLN A 1 93 ? -16.629 1.228 14.516 1.00 87.69 93 GLN A N 1
ATOM 729 C CA . GLN A 1 93 ? -16.460 -0.092 13.929 1.00 87.69 93 GLN A CA 1
ATOM 730 C C . GLN A 1 93 ? -16.045 0.071 12.467 1.00 87.69 93 GLN A C 1
ATOM 732 O O . GLN A 1 93 ? -16.823 0.567 11.648 1.00 87.69 93 GLN A O 1
ATOM 737 N N . ILE A 1 94 ? -14.840 -0.380 12.128 1.00 88.62 94 ILE A N 1
ATOM 738 C CA . ILE A 1 94 ? -14.395 -0.424 10.736 1.00 88.62 94 ILE A CA 1
ATOM 739 C C . ILE A 1 94 ? -14.972 -1.687 10.115 1.00 88.62 94 ILE A C 1
ATOM 741 O O . ILE A 1 94 ? -14.661 -2.788 10.542 1.00 88.62 94 ILE A O 1
ATOM 745 N N . THR A 1 95 ? -15.851 -1.538 9.132 1.00 89.19 95 THR A N 1
ATOM 746 C CA . THR A 1 95 ? -16.530 -2.681 8.495 1.00 89.19 95 THR A CA 1
ATOM 747 C C . THR A 1 95 ? -15.852 -3.120 7.203 1.00 89.19 95 THR A C 1
ATOM 749 O O . THR A 1 95 ? -15.942 -4.292 6.833 1.00 89.19 95 THR A O 1
ATOM 752 N N . ALA A 1 96 ? -15.143 -2.197 6.553 1.00 91.56 96 ALA A N 1
ATOM 753 C CA . ALA A 1 96 ? -14.398 -2.443 5.335 1.00 91.56 96 ALA A CA 1
ATOM 754 C C . ALA A 1 96 ? -13.214 -1.479 5.200 1.00 91.56 96 ALA A C 1
ATOM 756 O O . ALA A 1 96 ? -13.283 -0.332 5.648 1.00 91.56 96 ALA A O 1
ATOM 757 N N . ILE A 1 97 ? -12.168 -1.937 4.517 1.00 92.00 97 ILE A N 1
ATOM 758 C CA . ILE A 1 97 ? -11.113 -1.087 3.955 1.00 92.00 97 ILE A CA 1
ATOM 759 C C . ILE A 1 97 ? -11.209 -1.186 2.436 1.00 92.00 97 ILE A C 1
ATOM 761 O O . ILE A 1 97 ? -11.170 -2.284 1.881 1.00 92.00 97 ILE A O 1
ATOM 765 N N . ASN A 1 98 ? -11.323 -0.038 1.774 1.00 92.94 98 ASN A N 1
ATOM 766 C CA . ASN A 1 98 ? -11.337 0.064 0.320 1.00 92.94 98 ASN A CA 1
ATOM 767 C C . ASN A 1 98 ? -10.005 0.641 -0.153 1.00 92.94 98 ASN A C 1
ATOM 769 O O . ASN A 1 98 ? -9.630 1.733 0.265 1.00 92.94 98 ASN A O 1
ATOM 773 N N . VAL A 1 99 ? -9.311 -0.077 -1.032 1.00 92.12 99 VAL A N 1
ATOM 774 C CA . VAL A 1 99 ? -8.028 0.348 -1.601 1.00 92.12 99 VAL A CA 1
ATOM 775 C C . VAL A 1 99 ? -8.141 0.361 -3.117 1.00 92.12 99 VAL A C 1
ATOM 777 O O . VAL A 1 99 ? -8.415 -0.672 -3.725 1.00 92.12 99 VAL A O 1
ATOM 780 N N . ALA A 1 100 ? -7.922 1.520 -3.730 1.00 90.31 100 ALA A N 1
ATOM 781 C CA . ALA A 1 100 ? -7.862 1.683 -5.178 1.00 90.31 100 ALA A CA 1
ATOM 782 C C . ALA A 1 100 ? -6.416 2.031 -5.568 1.00 90.31 100 ALA A C 1
ATOM 784 O O . ALA A 1 100 ? -6.013 3.181 -5.399 1.00 90.31 100 ALA A O 1
ATOM 785 N N . PRO A 1 101 ? -5.595 1.055 -6.000 1.00 90.94 101 PRO A N 1
ATOM 786 C CA . PRO A 1 101 ? -4.199 1.338 -6.294 1.00 90.94 101 PRO A CA 1
ATOM 787 C C . PRO A 1 101 ? -4.057 2.016 -7.664 1.00 90.94 101 PRO A C 1
ATOM 789 O O . PRO A 1 101 ? -4.724 1.639 -8.629 1.00 90.94 101 PRO A O 1
ATOM 792 N N . CYS A 1 102 ? -3.140 2.977 -7.751 1.00 90.81 102 CYS A N 1
ATOM 793 C CA . CYS A 1 102 ? -2.563 3.450 -9.008 1.00 90.81 102 CYS A CA 1
ATOM 794 C C . CYS A 1 102 ? -1.300 2.621 -9.251 1.00 90.81 102 CYS A C 1
ATOM 796 O O . CYS A 1 102 ? -0.390 2.623 -8.423 1.00 90.81 102 CYS A O 1
ATOM 798 N N . ALA A 1 103 ? -1.275 1.825 -10.316 1.00 91.88 103 ALA A N 1
ATOM 799 C CA . ALA A 1 103 ? -0.170 0.903 -10.547 1.00 91.88 103 ALA A CA 1
ATOM 800 C C . ALA A 1 103 ? 0.108 0.718 -12.033 1.00 91.88 103 ALA A C 1
ATOM 802 O O . ALA A 1 103 ? -0.790 0.792 -12.868 1.00 91.88 103 ALA A O 1
ATOM 803 N N . GLY A 1 104 ? 1.366 0.455 -12.352 1.00 90.62 104 GLY A N 1
ATOM 804 C CA . GLY A 1 104 ? 1.847 0.175 -13.695 1.00 90.62 104 GLY A CA 1
ATOM 805 C C . GLY A 1 104 ? 3.087 -0.699 -13.609 1.00 90.62 104 GLY A C 1
ATOM 806 O O . GLY A 1 104 ? 3.652 -0.913 -12.535 1.00 90.62 104 GLY A O 1
ATOM 807 N N . ARG A 1 105 ? 3.510 -1.236 -14.744 1.00 88.81 105 ARG A N 1
ATOM 808 C CA . ARG A 1 105 ? 4.799 -1.911 -14.840 1.00 88.81 105 ARG A CA 1
ATOM 809 C C . ARG A 1 105 ? 5.915 -0.883 -14.736 1.00 88.81 105 ARG A C 1
ATOM 811 O O . ARG A 1 105 ? 5.777 0.233 -15.211 1.00 88.81 105 ARG A O 1
ATOM 818 N N . HIS A 1 106 ? 7.064 -1.280 -14.208 1.00 79.50 106 HIS A N 1
ATOM 819 C CA . HIS A 1 106 ? 8.230 -0.406 -14.296 1.00 79.50 106 HIS A CA 1
ATOM 820 C C . HIS A 1 106 ? 8.734 -0.262 -15.746 1.00 79.50 106 HIS A C 1
ATOM 822 O O . HIS A 1 106 ? 9.140 0.820 -16.160 1.00 79.50 106 HIS A O 1
ATOM 828 N N . ASP A 1 107 ? 8.697 -1.347 -16.531 1.00 78.00 107 ASP A N 1
ATOM 829 C CA . ASP A 1 107 ? 9.159 -1.368 -17.920 1.00 78.00 107 ASP A CA 1
ATOM 830 C C . ASP A 1 107 ? 8.197 -2.097 -18.878 1.00 78.00 107 ASP A C 1
ATOM 832 O O . ASP A 1 107 ? 7.276 -2.814 -18.474 1.00 78.00 107 ASP A O 1
ATOM 836 N N . ALA A 1 108 ? 8.433 -1.923 -20.182 1.00 72.25 108 ALA A N 1
ATOM 837 C CA . ALA A 1 108 ? 7.669 -2.547 -21.264 1.00 72.25 108 ALA A CA 1
ATOM 838 C C . ALA A 1 108 ? 8.112 -3.995 -21.586 1.00 72.25 108 ALA A C 1
ATOM 840 O O . ALA A 1 108 ? 7.981 -4.439 -22.729 1.00 72.25 108 ALA A O 1
ATOM 841 N N . GLY A 1 109 ? 8.683 -4.726 -20.621 1.00 73.00 109 GLY A N 1
ATOM 842 C CA . GLY A 1 109 ? 9.162 -6.097 -20.819 1.00 73.00 109 GLY A CA 1
ATOM 843 C C . GLY A 1 109 ? 8.078 -7.102 -21.254 1.00 73.00 109 GLY A C 1
ATOM 844 O O . GLY A 1 109 ? 6.888 -6.802 -21.352 1.00 73.00 109 GLY A O 1
ATOM 845 N N . THR A 1 110 ? 8.467 -8.354 -21.508 1.00 67.38 110 THR A N 1
ATOM 846 C CA . THR A 1 110 ? 7.522 -9.400 -21.960 1.00 67.38 110 THR A CA 1
ATOM 847 C C . THR A 1 110 ? 6.991 -10.292 -20.839 1.00 67.38 110 THR A C 1
ATOM 849 O O . THR A 1 110 ? 6.009 -10.997 -21.050 1.00 67.38 110 THR A O 1
ATOM 852 N N . THR A 1 111 ? 7.619 -10.286 -19.662 1.00 78.00 111 THR A N 1
ATOM 853 C CA . THR A 1 111 ? 7.157 -11.058 -18.497 1.00 78.00 111 THR A CA 1
ATOM 854 C C . THR A 1 111 ? 5.982 -10.346 -17.836 1.00 78.00 111 THR A C 1
ATOM 856 O O . TH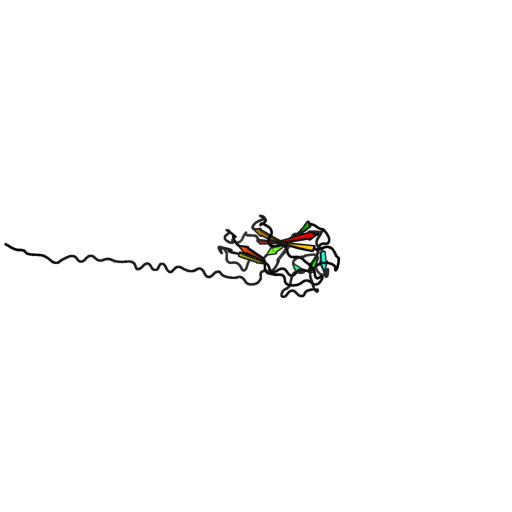R A 1 111 ? 6.006 -9.118 -17.718 1.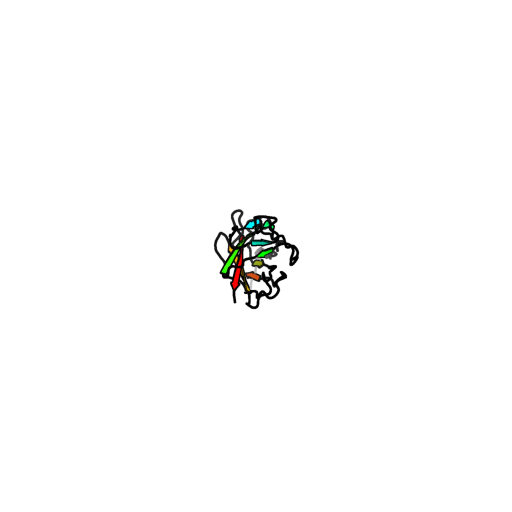00 78.00 111 THR A O 1
ATOM 859 N N . ALA A 1 112 ? 4.956 -11.097 -17.431 1.00 80.12 112 ALA A N 1
ATOM 860 C CA . ALA A 1 112 ? 3.850 -10.549 -16.656 1.00 80.12 112 ALA A CA 1
ATOM 861 C C . ALA A 1 112 ? 4.354 -10.104 -15.274 1.00 80.12 112 ALA A C 1
ATOM 863 O O . ALA A 1 112 ? 5.172 -10.786 -14.659 1.00 80.12 112 ALA A O 1
ATOM 864 N N . SER A 1 113 ? 3.864 -8.965 -14.796 1.00 89.25 113 SER A N 1
ATOM 865 C CA . SER A 1 113 ? 4.098 -8.491 -13.433 1.00 89.25 113 SER A CA 1
ATOM 866 C C . SER A 1 113 ? 2.757 -8.428 -12.719 1.00 89.25 113 SER A C 1
ATOM 868 O O . SER A 1 113 ? 1.739 -8.055 -13.314 1.00 89.25 113 SER A O 1
ATOM 870 N N . TYR A 1 114 ? 2.752 -8.841 -11.460 1.00 92.25 114 TYR A N 1
ATOM 871 C CA . TYR A 1 114 ? 1.562 -8.890 -10.639 1.00 92.25 114 TYR A CA 1
ATOM 872 C C . TYR A 1 114 ? 1.733 -8.021 -9.400 1.00 92.25 114 TYR A C 1
ATOM 874 O O . TYR A 1 114 ? 2.791 -8.000 -8.771 1.00 92.25 114 TYR A O 1
ATOM 882 N N . LEU A 1 115 ? 0.654 -7.339 -9.030 1.00 93.88 115 LEU A N 1
ATOM 883 C CA . LEU A 1 115 ? 0.533 -6.620 -7.770 1.00 93.88 115 LEU A CA 1
ATOM 884 C C . LEU A 1 115 ? -0.542 -7.295 -6.926 1.00 93.88 115 LEU A C 1
ATOM 886 O O . LEU A 1 115 ? -1.622 -7.614 -7.423 1.00 93.88 115 LEU A O 1
ATOM 890 N N . ARG A 1 116 ? -0.279 -7.476 -5.638 1.00 95.00 116 ARG A N 1
ATOM 891 C CA . ARG A 1 116 ? -1.277 -7.928 -4.666 1.00 95.00 116 ARG A CA 1
ATOM 892 C C . ARG A 1 116 ? -1.320 -6.961 -3.503 1.00 95.00 116 ARG A C 1
ATOM 894 O O . ARG A 1 116 ? -0.282 -6.497 -3.038 1.00 95.00 116 ARG A O 1
ATOM 901 N N . LEU A 1 117 ? -2.525 -6.674 -3.034 1.00 95.44 117 LEU A N 1
ATOM 902 C CA . LEU A 1 117 ? -2.740 -5.815 -1.877 1.00 95.44 117 LEU A CA 1
ATOM 903 C C . LEU A 1 117 ? -2.970 -6.643 -0.626 1.00 95.44 117 LEU A C 1
ATOM 905 O O . LEU A 1 117 ? -3.508 -7.745 -0.690 1.00 95.44 117 LEU A O 1
ATOM 909 N N . TYR A 1 118 ? -2.619 -6.076 0.513 1.00 95.31 118 TYR A N 1
ATOM 910 C CA . TYR A 1 118 ? -3.008 -6.555 1.832 1.00 95.31 118 TYR A CA 1
ATOM 911 C C . TYR A 1 118 ? -3.087 -5.356 2.778 1.00 95.31 118 TYR A C 1
ATOM 913 O O . TYR A 1 118 ? -2.675 -4.249 2.424 1.00 95.31 118 TYR A O 1
ATOM 921 N N . TYR A 1 119 ? -3.610 -5.552 3.980 1.00 94.38 119 TYR A N 1
ATOM 922 C CA . TYR A 1 119 ? -3.511 -4.558 5.042 1.00 94.38 119 TYR A CA 1
ATOM 923 C C . TYR A 1 119 ? -2.830 -5.159 6.269 1.00 94.38 119 TYR A C 1
ATOM 925 O O . TYR A 1 119 ? -2.770 -6.375 6.440 1.00 94.38 119 TYR A O 1
ATOM 933 N N . LYS A 1 120 ? -2.319 -4.289 7.136 1.00 94.19 120 LYS A N 1
ATOM 934 C CA . LYS A 1 120 ? -1.853 -4.632 8.475 1.00 94.19 120 LYS A CA 1
ATOM 935 C C . LYS A 1 120 ? -2.690 -3.883 9.489 1.00 94.19 120 LYS A C 1
ATOM 937 O O . LYS A 1 120 ? -2.804 -2.665 9.386 1.00 94.19 120 LYS A O 1
ATOM 942 N N . TRP A 1 121 ? -3.240 -4.595 10.463 1.00 92.50 121 TRP A N 1
ATOM 943 C CA . TRP A 1 121 ? -3.935 -3.991 11.595 1.00 92.50 121 TRP A CA 1
ATOM 944 C C . TRP A 1 121 ? -3.174 -4.306 12.876 1.00 92.50 121 TRP A C 1
ATOM 946 O O . TRP A 1 121 ? -3.031 -5.477 13.232 1.00 92.50 121 TRP A O 1
ATOM 956 N N . ASN A 1 122 ? -2.655 -3.283 13.555 1.00 91.62 122 ASN A N 1
ATOM 957 C CA . ASN A 1 122 ? -1.853 -3.428 14.777 1.00 91.62 122 ASN A CA 1
ATOM 958 C C . ASN A 1 122 ? -0.713 -4.450 14.625 1.00 91.62 122 ASN A C 1
ATOM 960 O O . ASN A 1 122 ? -0.474 -5.296 15.487 1.00 91.62 122 ASN A O 1
ATOM 964 N N . GLY A 1 123 ? -0.036 -4.400 13.475 1.00 91.31 123 GLY A N 1
ATOM 965 C CA . GLY A 1 123 ? 1.078 -5.283 13.128 1.00 91.31 123 GLY A CA 1
ATOM 966 C C . GLY A 1 123 ? 0.694 -6.658 12.566 1.00 91.31 123 GLY A C 1
ATOM 967 O O . GLY A 1 123 ? 1.573 -7.323 12.016 1.00 91.31 123 GLY A O 1
ATOM 968 N N . ALA A 1 124 ? -0.576 -7.074 12.637 1.00 91.81 124 ALA A N 1
ATOM 969 C CA . ALA A 1 124 ? -1.045 -8.337 12.066 1.00 91.81 124 ALA A CA 1
ATOM 970 C C . ALA A 1 124 ? -1.411 -8.176 10.584 1.00 91.81 124 ALA A C 1
ATOM 972 O O . ALA A 1 124 ? -2.212 -7.306 10.243 1.00 91.81 124 ALA A O 1
ATOM 973 N N . ASP A 1 125 ? -0.840 -9.017 9.721 1.00 93.00 125 ASP A N 1
ATOM 974 C CA . ASP A 1 125 ? -1.135 -9.027 8.286 1.00 93.00 125 ASP A CA 1
ATOM 975 C C . ASP A 1 125 ? -2.514 -9.647 8.012 1.00 93.00 125 ASP A C 1
ATOM 977 O O . ASP A 1 125 ? -2.911 -10.629 8.645 1.00 93.00 125 ASP A O 1
ATOM 981 N N . SER A 1 126 ? -3.234 -9.088 7.043 1.00 93.25 126 SER A N 1
ATOM 982 C CA . SER A 1 126 ? -4.406 -9.714 6.443 1.00 93.25 126 SER A CA 1
ATOM 983 C C . SER A 1 126 ? -4.010 -10.802 5.449 1.00 93.25 126 SER A C 1
ATOM 985 O O . SER A 1 126 ? -2.864 -10.882 5.002 1.00 93.25 126 SER A O 1
ATOM 987 N N . ASP A 1 127 ? -4.997 -11.571 4.996 1.00 93.12 127 ASP A N 1
ATOM 988 C CA . ASP A 1 127 ? -4.851 -12.289 3.734 1.00 93.12 127 ASP A CA 1
ATOM 989 C C . ASP A 1 127 ? -4.660 -11.297 2.575 1.00 93.12 127 ASP A C 1
ATOM 991 O O . ASP A 1 127 ? -5.138 -10.155 2.607 1.00 93.12 127 ASP A O 1
ATOM 995 N N . TYR A 1 128 ? -3.968 -11.742 1.529 1.00 92.81 128 TYR A N 1
ATOM 996 C CA . TYR A 1 128 ? -3.848 -10.973 0.297 1.00 92.81 128 TYR A CA 1
ATOM 997 C C . TYR A 1 128 ? -5.199 -10.869 -0.415 1.00 92.81 128 TYR A C 1
ATOM 999 O O . TYR A 1 128 ? -5.912 -11.859 -0.580 1.00 92.81 128 TYR A O 1
ATOM 1007 N N . GLY A 1 129 ? -5.493 -9.670 -0.906 1.00 90.38 129 GLY A N 1
ATOM 1008 C CA . GLY A 1 129 ? -6.610 -9.389 -1.794 1.00 90.38 129 GLY A CA 1
ATOM 1009 C C . GLY A 1 129 ? -6.404 -9.944 -3.213 1.00 90.38 129 GLY A C 1
ATOM 1010 O O . GLY A 1 129 ? -5.545 -10.808 -3.445 1.00 90.38 129 GLY A O 1
ATOM 1011 N N . PRO A 1 130 ? -7.196 -9.462 -4.189 1.00 90.50 130 PRO A N 1
ATOM 1012 C CA . PRO A 1 130 ? -7.083 -9.893 -5.575 1.00 90.50 130 PRO A CA 1
ATOM 1013 C C . PRO A 1 130 ? -5.713 -9.550 -6.169 1.00 90.50 130 PRO A C 1
ATOM 1015 O O . PRO A 1 130 ? -5.043 -8.596 -5.768 1.00 90.50 130 PRO A O 1
ATOM 1018 N N . THR A 1 131 ? -5.320 -10.343 -7.162 1.00 94.00 131 THR A N 1
ATOM 1019 C CA . THR A 1 131 ? -4.112 -10.116 -7.953 1.00 94.00 131 THR A CA 1
ATOM 1020 C C . THR A 1 131 ? -4.425 -9.207 -9.135 1.00 94.00 131 THR A C 1
ATOM 1022 O O . THR A 1 131 ? -5.281 -9.525 -9.962 1.00 94.00 131 THR A O 1
ATOM 1025 N N . TYR A 1 132 ? -3.695 -8.103 -9.248 1.00 94.25 132 TYR A N 1
ATOM 1026 C CA . TYR A 1 132 ? -3.725 -7.209 -10.398 1.00 94.25 132 TYR A CA 1
ATOM 1027 C C . TYR A 1 132 ? -2.630 -7.607 -11.374 1.00 94.25 132 TYR A C 1
ATOM 1029 O O . TYR A 1 132 ? -1.471 -7.740 -10.993 1.00 94.25 132 TYR A O 1
ATOM 1037 N N . THR A 1 133 ? -2.991 -7.783 -12.641 1.00 93.56 133 THR A N 1
ATOM 1038 C CA . THR A 1 133 ? -2.006 -7.970 -13.710 1.00 93.56 133 THR A CA 1
ATOM 1039 C C . THR A 1 133 ? -1.607 -6.606 -14.248 1.00 93.56 133 THR A C 1
ATOM 1041 O O . THR A 1 133 ? -2.459 -5.862 -14.728 1.00 93.56 133 THR A O 1
ATOM 1044 N N . LEU A 1 134 ? -0.319 -6.285 -14.176 1.00 91.50 134 LEU A N 1
ATOM 1045 C CA . LEU A 1 134 ? 0.234 -5.031 -14.666 1.00 91.50 134 LEU A CA 1
ATOM 1046 C C . LEU A 1 134 ? 0.703 -5.234 -16.107 1.00 91.50 134 LEU A C 1
ATOM 1048 O O . LEU A 1 134 ? 1.590 -6.048 -16.372 1.00 91.50 134 LEU A O 1
ATOM 1052 N N . THR A 1 135 ? 0.104 -4.508 -17.050 1.00 87.00 135 THR A N 1
ATOM 1053 C CA . THR A 1 135 ? 0.419 -4.631 -18.485 1.00 87.00 135 THR A CA 1
ATOM 1054 C C . THR A 1 135 ? 1.022 -3.371 -19.089 1.00 87.00 135 THR A C 1
ATOM 1056 O O . THR A 1 135 ? 1.825 -3.480 -20.013 1.00 87.00 135 THR A O 1
ATOM 1059 N N . ASP A 1 136 ? 0.650 -2.200 -18.578 1.00 87.62 136 ASP A N 1
ATOM 1060 C CA . ASP A 1 136 ? 1.068 -0.888 -19.079 1.00 87.62 136 ASP A CA 1
ATOM 1061 C C . ASP A 1 136 ? 2.180 -0.318 -18.183 1.00 87.62 136 ASP A C 1
ATOM 1063 O O . ASP A 1 136 ? 2.045 -0.421 -16.960 1.00 87.62 136 ASP A O 1
ATOM 1067 N N . PRO A 1 137 ? 3.284 0.232 -18.730 1.00 86.25 137 PRO A N 1
ATOM 1068 C CA . PRO A 1 137 ? 4.284 0.930 -17.928 1.00 86.25 137 PRO A CA 1
ATOM 1069 C C . PRO A 1 137 ? 3.802 2.257 -17.325 1.00 86.25 137 PRO A C 1
ATOM 1071 O O . PRO A 1 137 ? 4.432 2.767 -16.408 1.00 86.25 137 PRO A O 1
ATOM 1074 N N . THR A 1 138 ? 2.709 2.834 -17.821 1.00 87.38 138 THR A N 1
ATOM 1075 C CA . THR A 1 138 ? 2.082 4.028 -17.244 1.00 87.38 138 THR A CA 1
ATOM 1076 C C . THR A 1 138 ? 1.137 3.604 -16.117 1.00 87.38 138 THR A C 1
ATOM 1078 O O . THR A 1 138 ? 0.175 2.882 -16.400 1.00 87.38 138 THR A O 1
ATOM 1081 N N . PRO A 1 139 ? 1.362 4.031 -14.854 1.00 89.38 139 PRO A N 1
ATOM 1082 C CA . PRO A 1 139 ? 0.409 3.798 -13.783 1.00 89.38 139 PRO A CA 1
ATOM 1083 C C . PRO A 1 139 ? -1.019 4.216 -14.136 1.00 89.38 139 PRO A C 1
ATOM 1085 O O . PRO A 1 139 ? -1.275 5.302 -14.655 1.00 89.38 139 PRO A O 1
ATOM 1088 N N . GLN A 1 140 ? -1.960 3.320 -13.863 1.00 89.38 140 GLN A N 1
ATOM 1089 C CA . GLN A 1 140 ? -3.384 3.528 -14.088 1.00 89.38 140 GLN A CA 1
ATOM 1090 C C . GLN A 1 140 ? -4.160 3.163 -12.831 1.00 89.38 140 GLN A C 1
ATOM 1092 O O . GLN A 1 140 ? -3.746 2.309 -12.043 1.00 89.38 140 GLN A O 1
ATOM 1097 N N . MET A 1 141 ? -5.315 3.803 -12.666 1.00 90.88 141 MET A N 1
ATOM 1098 C CA . MET A 1 141 ? -6.250 3.455 -11.607 1.00 90.88 141 MET A CA 1
ATOM 1099 C C . MET A 1 141 ? -6.761 2.032 -11.825 1.00 90.88 141 MET A C 1
ATOM 1101 O O . MET A 1 141 ? -7.374 1.729 -12.851 1.00 90.88 141 MET A O 1
ATOM 1105 N N . MET A 1 142 ? -6.524 1.169 -10.847 1.00 91.69 142 MET A N 1
ATOM 1106 C CA . MET A 1 142 ? -7.002 -0.206 -10.860 1.00 91.69 142 MET A CA 1
ATOM 1107 C C . MET A 1 142 ? -8.376 -0.313 -10.194 1.00 91.69 142 MET A C 1
ATOM 1109 O O . MET A 1 142 ? -8.853 0.604 -9.523 1.00 91.69 142 MET A O 1
ATOM 1113 N N . ALA A 1 143 ? -9.023 -1.468 -10.361 1.00 92.88 143 ALA A N 1
ATOM 1114 C CA . ALA A 1 143 ? -10.261 -1.765 -9.649 1.00 92.88 143 ALA A CA 1
ATOM 1115 C C . ALA A 1 143 ? -10.048 -1.708 -8.126 1.00 92.88 143 ALA A C 1
ATOM 1117 O O . ALA A 1 143 ? -9.034 -2.178 -7.621 1.00 92.88 143 ALA A O 1
ATOM 1118 N N . THR A 1 144 ? -11.014 -1.167 -7.385 1.00 93.50 144 THR A N 1
ATOM 1119 C CA . THR A 1 144 ? -10.952 -1.126 -5.920 1.00 93.50 144 THR A CA 1
ATOM 1120 C C . THR A 1 144 ? -11.002 -2.536 -5.330 1.00 93.50 144 THR A C 1
ATOM 1122 O O . THR A 1 144 ? -11.905 -3.315 -5.634 1.00 93.50 144 THR A O 1
ATOM 1125 N N . SER A 1 145 ? -10.062 -2.842 -4.437 1.00 94.69 145 SER A N 1
ATOM 1126 C CA . SER A 1 145 ? -10.148 -3.979 -3.522 1.00 94.69 145 SER A CA 1
ATOM 1127 C C . SER A 1 145 ? -10.883 -3.588 -2.254 1.00 94.69 145 SER A C 1
ATOM 1129 O O . SER A 1 145 ? -10.535 -2.590 -1.624 1.00 94.69 145 SER A O 1
ATOM 1131 N N . THR A 1 146 ? -11.838 -4.417 -1.849 1.00 94.75 146 THR A N 1
ATOM 1132 C CA . THR A 1 146 ? -12.544 -4.277 -0.577 1.00 94.75 146 THR A CA 1
ATOM 1133 C C . THR A 1 146 ? -12.167 -5.433 0.338 1.00 94.75 146 THR A C 1
ATOM 1135 O O . THR A 1 146 ? -12.366 -6.599 -0.002 1.00 94.75 146 THR A O 1
ATOM 1138 N N . PHE A 1 147 ? -11.645 -5.102 1.513 1.00 92.88 147 PHE A N 1
ATOM 1139 C CA . PHE A 1 147 ? -11.398 -6.045 2.595 1.00 92.88 147 PHE A CA 1
ATOM 1140 C C . PHE A 1 147 ? -12.554 -5.951 3.594 1.00 92.88 147 PHE A C 1
ATOM 1142 O O . PHE A 1 147 ? -12.576 -5.057 4.440 1.00 92.88 147 PHE A O 1
ATOM 1149 N N . GLU A 1 148 ? -13.543 -6.836 3.456 1.00 86.94 148 GLU A N 1
ATOM 1150 C CA . GLU A 1 148 ? -14.669 -6.972 4.391 1.00 86.94 148 GLU A CA 1
ATOM 1151 C C . GLU A 1 148 ? -14.282 -7.939 5.522 1.00 86.94 148 GLU A C 1
ATOM 1153 O O . GLU A 1 148 ? -13.499 -8.852 5.284 1.00 86.94 148 GLU A O 1
ATOM 1158 N N . THR A 1 149 ? -14.856 -7.780 6.725 1.00 66.88 149 THR A N 1
ATOM 1159 C CA . THR A 1 149 ? -14.624 -8.579 7.966 1.00 66.88 149 THR A CA 1
ATOM 1160 C C . THR A 1 149 ? -13.573 -8.068 8.964 1.00 66.88 149 THR A C 1
ATOM 1162 O O . THR A 1 149 ? -12.923 -8.836 9.670 1.00 66.88 149 THR A O 1
ATOM 1165 N N . LEU A 1 150 ? -13.475 -6.752 9.138 1.00 69.81 150 LEU A N 1
ATOM 1166 C CA . LEU A 1 150 ? -12.668 -6.164 10.211 1.00 69.81 150 LEU A CA 1
ATOM 1167 C C . LEU A 1 150 ? -13.457 -6.151 11.531 1.00 69.81 150 LEU A C 1
ATOM 1169 O O . LEU A 1 150 ? -14.421 -5.413 11.709 1.00 69.81 150 LEU A O 1
ATOM 1173 N N . LEU A 1 151 ? -13.080 -7.016 12.472 1.00 62.94 151 LEU A N 1
ATOM 1174 C CA . LEU A 1 151 ? -13.677 -7.076 13.812 1.00 62.94 151 LEU A CA 1
ATOM 1175 C C . LEU A 1 151 ? -12.853 -6.284 14.831 1.00 62.94 151 LEU A C 1
ATOM 1177 O O . LEU A 1 151 ? -12.529 -6.820 15.882 1.00 62.94 151 LEU A O 1
ATOM 1181 N N . ASN A 1 152 ? -12.531 -5.019 14.550 1.00 68.00 152 ASN A N 1
ATOM 1182 C CA . ASN A 1 152 ? -11.889 -4.137 15.527 1.00 68.00 152 ASN A CA 1
ATOM 1183 C C . ASN A 1 152 ? -12.613 -2.782 15.585 1.00 68.00 152 ASN A C 1
ATOM 1185 O O . ASN A 1 152 ? -13.070 -2.254 14.569 1.00 68.00 152 ASN A O 1
ATOM 1189 N N . HIS A 1 153 ? -12.765 -2.259 16.802 1.00 75.69 153 HIS A N 1
ATOM 1190 C CA . HIS A 1 153 ? -13.134 -0.862 17.021 1.00 75.69 153 HIS A CA 1
ATOM 1191 C C . HIS A 1 153 ? -11.850 -0.049 16.932 1.00 75.69 153 HIS A C 1
ATOM 1193 O O . HIS A 1 153 ? -10.862 -0.484 17.511 1.00 75.69 153 HIS A O 1
ATOM 1199 N N . SER A 1 154 ? -11.880 1.096 16.254 1.00 79.19 154 SER A N 1
ATOM 1200 C CA . SER A 1 154 ? -10.748 2.018 16.251 1.00 79.19 154 SER A CA 1
ATOM 1201 C C . SER A 1 154 ? -10.512 2.592 17.653 1.00 79.19 154 SER A C 1
ATOM 1203 O O . SER A 1 154 ? -11.444 3.041 18.322 1.00 79.19 154 SER A O 1
ATOM 1205 N N . ASP A 1 155 ? -9.269 2.650 18.096 1.00 83.81 155 ASP A N 1
ATOM 1206 C CA . ASP A 1 155 ? -8.811 3.437 19.230 1.00 83.81 155 ASP A CA 1
ATOM 1207 C C . ASP A 1 155 ? -7.673 4.385 18.821 1.00 83.81 155 ASP A C 1
ATOM 1209 O O . ASP A 1 155 ? -7.250 4.429 17.669 1.00 83.81 155 ASP A O 1
ATOM 1213 N N . SER A 1 156 ? -7.212 5.229 19.747 1.00 83.12 156 SER A N 1
ATOM 1214 C CA . SER A 1 156 ? -6.165 6.219 19.451 1.00 83.12 156 SER A CA 1
ATOM 1215 C C . SER A 1 156 ? -4.763 5.622 19.274 1.00 83.12 156 SER A C 1
ATOM 1217 O O . SER A 1 156 ? -3.836 6.355 18.940 1.00 83.12 156 SER A O 1
ATOM 1219 N N . SER A 1 157 ? -4.583 4.343 19.598 1.00 88.06 157 SER A N 1
ATOM 1220 C CA . SER A 1 157 ? -3.333 3.594 19.444 1.00 88.06 157 SER A CA 1
ATOM 1221 C C . SER A 1 157 ? -3.337 2.645 18.251 1.00 88.06 157 SER A C 1
ATOM 1223 O O . SER A 1 157 ? -2.281 2.101 17.930 1.00 88.06 157 SER A O 1
ATOM 1225 N N . ASP A 1 158 ? -4.487 2.458 17.606 1.00 91.19 158 ASP A N 1
ATOM 1226 C CA . ASP A 1 158 ? -4.593 1.587 16.453 1.00 91.19 158 ASP A CA 1
ATOM 1227 C C . ASP A 1 158 ? -3.757 2.090 15.280 1.00 91.19 158 ASP A C 1
ATOM 1229 O O . ASP A 1 158 ? -3.676 3.283 14.975 1.00 91.19 158 ASP A O 1
ATOM 1233 N N . GLU A 1 159 ? -3.159 1.132 14.587 1.00 92.81 159 GLU A N 1
ATOM 1234 C CA . GLU A 1 159 ? -2.359 1.363 13.404 1.00 92.81 159 GLU A CA 1
ATOM 1235 C C . GLU A 1 159 ? -2.907 0.545 12.239 1.00 92.81 159 GLU A C 1
ATOM 1237 O O . GLU A 1 159 ? -2.949 -0.690 12.277 1.00 92.81 159 GLU A O 1
ATOM 1242 N N . LEU A 1 160 ? -3.275 1.255 11.174 1.00 93.56 160 LEU A N 1
ATOM 1243 C CA . LEU A 1 160 ? -3.563 0.677 9.873 1.00 93.56 160 LEU A CA 1
ATOM 1244 C C . LEU A 1 160 ? -2.388 0.929 8.937 1.00 93.56 160 LEU A C 1
ATOM 1246 O O . LEU A 1 160 ? -1.934 2.065 8.783 1.00 93.56 160 LEU A O 1
ATOM 1250 N N . ARG A 1 161 ? -1.954 -0.122 8.242 1.00 95.00 161 ARG A N 1
ATOM 1251 C CA . ARG A 1 161 ? -1.039 0.005 7.108 1.00 95.00 161 ARG A CA 1
ATOM 1252 C C . ARG A 1 161 ? -1.599 -0.701 5.885 1.00 95.00 161 ARG A C 1
ATOM 1254 O O . ARG A 1 161 ? -2.209 -1.758 6.018 1.00 95.00 161 ARG A O 1
ATOM 1261 N N . ILE A 1 162 ? -1.378 -0.144 4.702 1.00 94.62 162 ILE A N 1
ATOM 1262 C CA . ILE A 1 162 ? -1.694 -0.784 3.423 1.00 94.62 162 ILE A CA 1
ATOM 1263 C C . ILE A 1 162 ? -0.403 -1.299 2.818 1.00 94.62 162 ILE A C 1
ATOM 1265 O O . ILE A 1 162 ? 0.579 -0.570 2.712 1.00 94.62 162 ILE A O 1
ATOM 1269 N N . GLY A 1 163 ? -0.405 -2.575 2.461 1.00 94.31 163 GLY A N 1
ATOM 1270 C CA . GLY A 1 163 ? 0.736 -3.258 1.894 1.00 94.31 163 GLY A CA 1
ATOM 1271 C C . GLY A 1 163 ? 0.540 -3.593 0.426 1.00 94.31 163 GLY A C 1
ATOM 1272 O O . GLY A 1 163 ? -0.557 -3.945 -0.016 1.00 94.31 163 GLY A O 1
ATOM 1273 N N . VAL A 1 164 ? 1.640 -3.531 -0.311 1.00 93.88 164 VAL A N 1
ATOM 1274 C CA . VAL A 1 164 ? 1.756 -4.007 -1.688 1.00 93.88 164 VAL A CA 1
ATOM 1275 C C . VAL A 1 164 ? 2.760 -5.151 -1.736 1.00 93.88 164 VAL A C 1
ATOM 1277 O O . VAL A 1 164 ? 3.777 -5.122 -1.047 1.00 93.88 164 VAL A O 1
ATOM 1280 N N . ASN A 1 165 ? 2.478 -6.168 -2.543 1.00 93.31 165 ASN A N 1
ATOM 1281 C CA . ASN A 1 165 ? 3.406 -7.242 -2.879 1.00 93.31 165 ASN A CA 1
ATOM 1282 C C . ASN A 1 165 ? 3.551 -7.301 -4.402 1.00 93.31 165 ASN A C 1
ATOM 1284 O O . ASN A 1 165 ? 2.549 -7.409 -5.112 1.00 93.31 165 ASN A O 1
ATOM 1288 N N . HIS A 1 166 ? 4.789 -7.193 -4.875 1.00 89.38 166 HIS A N 1
ATOM 1289 C CA . HIS A 1 166 ? 5.151 -7.345 -6.274 1.00 89.38 166 HIS A CA 1
ATOM 1290 C C . HIS A 1 166 ? 5.604 -8.783 -6.539 1.00 89.38 166 HIS A C 1
ATOM 1292 O O . HIS A 1 166 ? 6.584 -9.251 -5.961 1.00 89.38 166 HIS A O 1
ATOM 1298 N N . GLU A 1 167 ? 4.934 -9.473 -7.459 1.00 86.75 167 GLU A N 1
ATOM 1299 C CA . GLU A 1 167 ? 5.266 -10.837 -7.873 1.00 86.75 167 GLU A CA 1
ATOM 1300 C C . GLU A 1 167 ? 5.580 -10.855 -9.380 1.00 86.75 167 GLU A C 1
ATOM 1302 O O . GLU A 1 167 ? 4.854 -10.267 -10.183 1.00 86.75 167 GLU A O 1
ATOM 1307 N N . ASN A 1 168 ? 6.643 -11.559 -9.785 1.00 80.44 168 ASN A N 1
ATOM 1308 C CA . ASN A 1 168 ? 6.874 -11.856 -11.202 1.00 80.44 168 ASN A CA 1
ATOM 1309 C C . ASN A 1 168 ? 6.048 -13.077 -11.616 1.00 80.44 168 ASN A C 1
ATOM 1311 O O . ASN A 1 168 ? 5.946 -14.044 -10.855 1.00 80.44 168 ASN A O 1
ATOM 1315 N N . GLY A 1 169 ? 5.495 -13.025 -12.828 1.00 62.91 169 GLY A N 1
ATOM 1316 C CA . GLY A 1 169 ? 4.823 -14.150 -13.476 1.00 62.91 169 GLY A CA 1
ATOM 1317 C C . GLY A 1 169 ? 5.703 -15.070 -14.292 1.00 62.91 169 GLY A C 1
ATOM 1318 O O . GLY A 1 169 ? 6.884 -14.735 -14.537 1.00 62.91 169 GLY A O 1
#

pLDDT: mean 80.95, std 14.51, range [39.22, 95.44]

Foldseek 3Di:
DDDDDDDDDDDDDPPPPDPPVVPPPPPDDDDDWAFDAKPLDVQKDKPPPPDSGQRVQPPCPDQPFHHIHIDGPDAFDKMKTWTDCVRPDFQDDDFKDKDWDFDADCDQDDWWKKKWKWKAKPNRIDPIWDIDIHHHNTTDTDDITMDGDRPDGDHPPIIMMMMMTMHID

Sequence (169 aa):
MHRFRHKSFTFLTLITVGLAAATAALAWTTGYLYPIEDDLRTNWNVEPRTSPTHYETIDEEPCNGTSDYIYSLDPASQETFKIDLSGVPVGAQITAINVAPCAGRHDAGTTASYLRLYYKWNGADSDYGPTYTLTDPTPQMMATSTFETLLNHSDSSDELRIGVNHENG

Radius of gyration: 27.0 Å; chains: 1; bounding box: 99×32×64 Å

Secondary structure (DSSP, 8-state):
---------------------------PPP----EEEE---TT-EEESTT-S-SGGG---TT--SSSSEEE--STTEEEEEEE--TTSPTT-B--EEEE--EE--SS--SS-EEEEEEEEETTEEPPP-PEEEE--SS-EEPPPEEEE----B--TT--EEEEEEEEE-